Protein AF-A0A0R2V0U7-F1 (afdb_monomer_lite)

Secondary structure (DSSP, 8-state):
-HHHHHHHHTT---HHHHHHHHHHHHHHHHHHHHHHHHHHHHHH---PPP----PPPHHHHHHHHHHHHHHHHHH---TTS-HHHHHHHHHHHHHH---

Foldseek 3Di:
DVVLVVCVVVVNPDPVNVVVVVVVVVVVVVVVVVVVVVVVVVVPPDPDPDPDPPDDPPVVVVVVVVVVVVVVVLVPDPPPDDPVVVVVSVVVVVVVPDD

Structure (mmCIF, N/CA/C/O backbone):
data_AF-A0A0R2V0U7-F1
#
_entry.id   AF-A0A0R2V0U7-F1
#
loop_
_atom_site.group_PDB
_atom_site.id
_atom_site.type_symbol
_atom_site.label_atom_id
_atom_site.label_alt_id
_atom_site.label_comp_id
_atom_site.label_asym_id
_atom_site.label_entity_id
_atom_site.label_seq_id
_atom_site.pdbx_PDB_ins_code
_atom_site.Cartn_x
_atom_site.Cartn_y
_atom_site.Cartn_z
_atom_site.occupancy
_atom_site.B_iso_or_equiv
_atom_site.auth_seq_id
_atom_site.auth_comp_id
_atom_site.auth_asym_id
_atom_site.auth_atom_id
_atom_site.pdbx_PDB_model_num
ATOM 1 N N . MET A 1 1 ? -23.209 -8.519 23.683 1.00 61.59 1 MET A N 1
ATOM 2 C CA . MET A 1 1 ? -23.481 -7.194 24.269 1.00 61.59 1 MET A CA 1
ATOM 3 C C . MET A 1 1 ? -24.579 -7.302 25.326 1.00 61.59 1 MET A C 1
ATOM 5 O O . MET A 1 1 ? -24.364 -6.851 26.437 1.00 61.59 1 MET A O 1
ATOM 9 N N . ASP A 1 2 ? -25.665 -8.029 25.067 1.00 78.31 2 ASP A N 1
ATOM 10 C CA . ASP A 1 2 ? -26.830 -8.116 25.974 1.00 78.31 2 ASP A CA 1
ATOM 11 C C . ASP A 1 2 ? -26.489 -8.518 27.423 1.00 78.31 2 ASP A C 1
ATOM 13 O O . ASP A 1 2 ? -26.929 -7.885 28.376 1.00 78.31 2 ASP A O 1
ATOM 17 N N . LYS A 1 3 ? -25.610 -9.513 27.610 1.00 80.19 3 LYS A N 1
ATOM 18 C CA . LYS A 1 3 ? -25.206 -9.970 28.954 1.00 80.19 3 LYS A CA 1
ATOM 19 C C . LYS A 1 3 ? -24.405 -8.932 29.744 1.00 80.19 3 LYS A C 1
ATOM 21 O O . LYS A 1 3 ? -24.506 -8.885 30.960 1.00 80.19 3 LYS A O 1
ATOM 26 N N . THR A 1 4 ? -23.576 -8.124 29.080 1.00 80.19 4 THR A N 1
ATOM 27 C CA . THR A 1 4 ? -22.809 -7.073 29.770 1.00 80.19 4 THR A CA 1
ATOM 28 C C . THR A 1 4 ? -23.709 -5.919 30.192 1.00 80.19 4 THR A C 1
ATOM 30 O O . THR A 1 4 ? -23.509 -5.377 31.271 1.00 80.19 4 THR A O 1
ATOM 33 N N . GLU A 1 5 ? -24.720 -5.572 29.392 1.00 79.50 5 GLU A N 1
ATOM 34 C CA . GLU A 1 5 ? -25.703 -4.544 29.758 1.00 79.50 5 GLU A CA 1
ATOM 35 C C . GLU A 1 5 ? -26.570 -4.988 30.937 1.00 79.50 5 GLU A C 1
ATOM 37 O O . GLU A 1 5 ? -26.718 -4.240 31.902 1.00 79.50 5 GLU A O 1
ATOM 42 N N . GLU A 1 6 ? -27.068 -6.226 30.914 1.00 84.25 6 GLU A N 1
ATOM 43 C CA . GLU A 1 6 ? -27.859 -6.789 32.012 1.00 84.25 6 GLU A CA 1
ATOM 44 C C . GLU A 1 6 ? -27.066 -6.835 33.330 1.00 84.25 6 GLU A C 1
ATOM 46 O O . GLU A 1 6 ? -27.583 -6.477 34.393 1.00 84.25 6 GLU A O 1
ATOM 51 N N . ASP A 1 7 ? -25.786 -7.210 33.271 1.00 83.25 7 ASP A N 1
ATOM 52 C CA . ASP A 1 7 ? -24.909 -7.241 34.442 1.00 83.25 7 ASP A CA 1
ATOM 53 C C . ASP A 1 7 ? -24.620 -5.830 34.992 1.00 83.25 7 ASP A C 1
ATOM 55 O O . ASP A 1 7 ? -24.637 -5.625 36.210 1.00 83.25 7 ASP A O 1
ATOM 59 N N . ILE A 1 8 ? -24.413 -4.836 34.119 1.00 82.62 8 ILE A N 1
ATOM 60 C CA . ILE A 1 8 ? -24.157 -3.439 34.511 1.00 82.62 8 ILE A CA 1
ATOM 61 C C . ILE A 1 8 ? -25.401 -2.805 35.140 1.00 82.62 8 ILE A C 1
ATOM 63 O O . ILE A 1 8 ? -25.296 -2.169 36.192 1.00 82.62 8 ILE A O 1
ATOM 67 N N . VAL A 1 9 ? -26.582 -3.013 34.550 1.00 84.81 9 VAL A N 1
ATOM 68 C CA . VAL A 1 9 ? -27.859 -2.500 35.080 1.00 84.81 9 VAL A CA 1
ATOM 69 C C . VAL A 1 9 ? -28.132 -3.062 36.476 1.00 84.81 9 VAL A C 1
ATOM 71 O O . VAL A 1 9 ? -28.558 -2.334 37.374 1.00 84.81 9 VAL A O 1
ATOM 74 N N . ASN A 1 10 ? -27.792 -4.332 36.699 1.00 87.75 10 ASN A N 1
ATOM 75 C CA . ASN A 1 10 ? -27.916 -4.993 37.996 1.00 87.75 10 ASN A CA 1
ATOM 76 C C . ASN A 1 10 ? -26.735 -4.729 38.954 1.00 87.75 10 ASN A C 1
ATOM 78 O O . ASN A 1 10 ? -26.698 -5.307 40.042 1.00 87.75 10 ASN A O 1
ATOM 82 N N . LYS A 1 11 ? -25.774 -3.867 38.581 1.00 82.56 11 LYS A N 1
ATOM 83 C CA . LYS A 1 11 ? -24.552 -3.539 39.347 1.00 82.56 11 LYS A CA 1
ATOM 84 C C . LYS A 1 11 ? -23.694 -4.763 39.711 1.00 82.56 11 LYS A C 1
ATOM 86 O O . LYS A 1 11 ? -23.015 -4.771 40.738 1.00 82.56 11 LYS A O 1
ATOM 91 N N . ARG A 1 12 ? -23.712 -5.807 38.881 1.00 81.31 12 ARG A N 1
ATOM 92 C CA . ARG A 1 12 ? -22.956 -7.051 39.077 1.00 81.31 12 ARG A CA 1
ATOM 93 C C . ARG A 1 12 ? -21.660 -7.014 38.277 1.00 81.31 12 ARG A C 1
ATOM 95 O O . ARG A 1 12 ? -21.598 -7.498 37.153 1.00 81.31 12 ARG A O 1
ATOM 102 N N . LEU A 1 13 ? -20.603 -6.478 38.880 1.00 78.94 13 LEU A N 1
ATOM 103 C CA . LEU A 1 13 ? -19.264 -6.533 38.296 1.00 78.94 13 LEU A CA 1
ATOM 104 C C . LEU A 1 13 ? -18.587 -7.854 38.688 1.00 78.94 13 LEU A C 1
ATOM 106 O O . LEU A 1 13 ? -17.970 -7.971 39.743 1.00 78.94 13 LEU A O 1
ATOM 110 N N . THR A 1 14 ? -18.770 -8.879 37.860 1.00 86.44 14 THR A N 1
ATOM 111 C CA . THR A 1 14 ? -18.143 -10.197 38.046 1.00 86.44 14 THR A CA 1
ATOM 112 C C . THR A 1 14 ? -16.875 -10.316 37.197 1.00 86.44 14 THR A C 1
ATOM 114 O O . THR A 1 14 ? -16.726 -9.617 36.195 1.00 86.44 14 THR A O 1
ATOM 117 N N . GLU A 1 15 ? -15.964 -11.231 37.527 1.00 86.12 15 GLU A N 1
ATOM 118 C CA . GLU A 1 15 ? -14.757 -11.483 36.718 1.00 86.12 15 GLU A CA 1
ATOM 119 C C . GLU A 1 15 ? -15.092 -11.772 35.240 1.00 86.12 15 GLU A C 1
ATOM 121 O O . GLU A 1 15 ? -14.424 -11.292 34.328 1.00 86.12 15 GLU A O 1
ATOM 126 N N . ALA A 1 16 ? -16.200 -12.475 34.988 1.00 86.06 16 ALA A N 1
ATOM 127 C CA . ALA A 1 16 ? -16.685 -12.744 33.638 1.00 86.06 16 ALA A CA 1
ATOM 128 C C . ALA A 1 16 ? -17.089 -11.469 32.872 1.00 86.06 16 ALA A C 1
ATOM 130 O O . ALA A 1 16 ? -16.945 -11.425 31.651 1.00 86.06 16 ALA A O 1
ATOM 131 N N . THR A 1 17 ? -17.600 -10.440 33.560 1.00 87.00 17 THR A N 1
ATOM 132 C CA . THR A 1 17 ? -17.902 -9.141 32.931 1.00 87.00 17 THR A CA 1
ATOM 133 C C . THR A 1 17 ? -16.638 -8.379 32.571 1.00 87.00 17 THR A C 1
ATOM 135 O O . THR A 1 17 ? -16.568 -7.839 31.472 1.00 87.00 17 THR A O 1
ATOM 138 N N . LEU A 1 18 ? -15.630 -8.393 33.450 1.00 88.44 18 LEU A N 1
ATOM 139 C CA . LEU A 1 18 ? -14.335 -7.756 33.204 1.00 88.44 18 LEU A CA 1
ATOM 140 C C . LEU A 1 18 ? -13.630 -8.389 32.002 1.00 88.44 18 LEU A C 1
ATOM 142 O O . LEU A 1 18 ? -13.299 -7.674 31.063 1.00 88.44 18 LEU A O 1
ATOM 146 N N . ARG A 1 19 ? -13.538 -9.725 31.955 1.00 91.69 19 ARG A N 1
ATOM 147 C CA . ARG A 1 19 ? -12.955 -10.442 30.806 1.00 91.69 19 ARG A CA 1
ATOM 148 C C . ARG A 1 19 ? -13.673 -10.129 29.493 1.00 91.69 19 ARG A C 1
ATOM 150 O O . ARG A 1 19 ? -13.034 -9.902 28.476 1.00 91.69 19 ARG A O 1
ATOM 157 N N . ARG A 1 20 ? -15.012 -10.050 29.507 1.00 90.06 20 ARG A N 1
ATOM 158 C CA . ARG A 1 20 ? -15.778 -9.648 28.312 1.00 90.06 20 ARG A CA 1
ATOM 159 C C . ARG A 1 20 ? -15.430 -8.237 27.848 1.00 90.06 20 ARG A C 1
ATOM 161 O O . ARG A 1 20 ? -15.388 -8.008 26.645 1.00 90.06 20 ARG A O 1
ATOM 168 N N . GLN A 1 21 ? -15.224 -7.300 28.771 1.00 88.94 21 GLN A N 1
ATOM 169 C CA . GLN A 1 21 ? -14.849 -5.933 28.412 1.00 88.94 21 GLN A CA 1
ATOM 170 C C . GLN A 1 21 ? -13.416 -5.850 27.879 1.00 88.94 21 GLN A C 1
ATOM 172 O O . GLN A 1 21 ? -13.177 -5.118 26.922 1.00 88.94 21 GLN A O 1
ATOM 177 N N . GLU A 1 22 ? -12.491 -6.637 28.431 1.00 91.88 22 GLU A N 1
ATOM 178 C CA . GLU A 1 22 ? -11.132 -6.789 27.895 1.00 91.88 22 GLU A CA 1
ATOM 179 C C . GLU A 1 22 ? -11.156 -7.359 26.468 1.00 91.88 22 GLU A C 1
ATOM 181 O O . GLU A 1 22 ? -10.550 -6.780 25.571 1.00 91.88 22 GLU A O 1
ATOM 186 N N . ASP A 1 23 ? -11.939 -8.413 26.217 1.00 92.94 23 ASP A N 1
ATOM 187 C CA . ASP A 1 23 ? -12.096 -8.996 24.878 1.00 92.94 23 ASP A CA 1
ATOM 188 C C . ASP A 1 23 ? -12.692 -7.997 23.870 1.00 92.94 23 ASP A C 1
ATOM 190 O O . ASP A 1 23 ? -12.284 -7.953 22.706 1.00 92.94 23 ASP A O 1
ATOM 194 N N . ILE A 1 24 ? -13.673 -7.190 24.297 1.00 93.44 24 ILE A N 1
ATOM 195 C CA . ILE A 1 24 ? -14.273 -6.141 23.460 1.00 93.44 24 ILE A CA 1
ATOM 196 C C . ILE A 1 24 ? -13.229 -5.074 23.124 1.00 93.44 24 ILE A C 1
ATOM 198 O O . ILE A 1 24 ? -13.12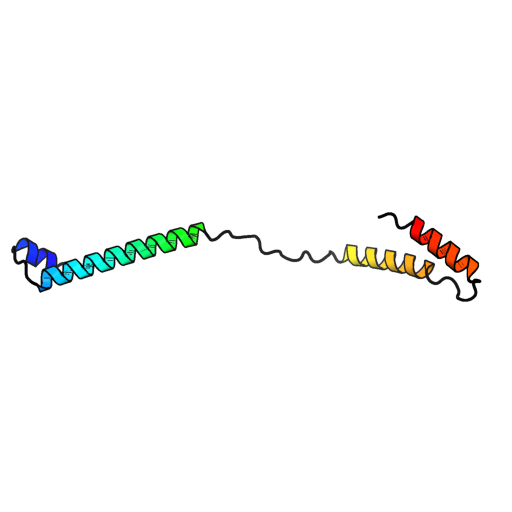1 -4.685 21.963 1.00 93.44 24 ILE A O 1
ATOM 202 N N . LEU A 1 25 ? -12.451 -4.626 24.112 1.00 93.94 25 LEU A N 1
ATOM 203 C CA . LEU A 1 25 ? -11.368 -3.663 23.913 1.00 93.94 25 LEU A CA 1
ATOM 204 C C . LEU A 1 25 ? -10.326 -4.181 22.922 1.00 93.94 25 LEU A C 1
ATOM 206 O O . LEU A 1 25 ? -9.984 -3.462 21.986 1.00 93.94 25 LEU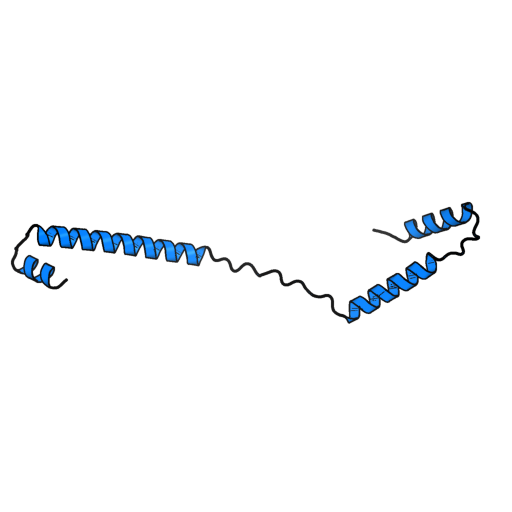 A O 1
ATOM 210 N N . THR A 1 26 ? -9.881 -5.429 23.071 1.00 95.62 26 THR A N 1
ATOM 211 C CA . THR A 1 26 ? -8.921 -6.045 22.145 1.00 95.62 26 THR A CA 1
ATOM 212 C C . THR A 1 26 ? -9.467 -6.073 20.720 1.00 95.62 26 THR A C 1
ATOM 214 O O . THR A 1 26 ? -8.799 -5.609 19.800 1.00 95.62 26 THR A O 1
ATOM 217 N N . ARG A 1 27 ? -10.718 -6.509 20.522 1.00 94.50 27 ARG A N 1
ATOM 218 C CA . ARG A 1 27 ? -11.342 -6.523 19.185 1.00 94.50 27 ARG A CA 1
ATOM 219 C C . ARG A 1 27 ? -11.504 -5.131 18.583 1.00 94.50 27 ARG A C 1
ATOM 221 O O . ARG A 1 27 ? -11.393 -4.975 17.370 1.00 94.50 27 ARG A O 1
ATOM 228 N N . LEU A 1 28 ? -11.802 -4.123 19.405 1.00 95.88 28 LEU A N 1
ATOM 229 C CA . LEU A 1 28 ? -11.879 -2.736 18.945 1.00 95.88 28 LEU A CA 1
ATOM 230 C C . L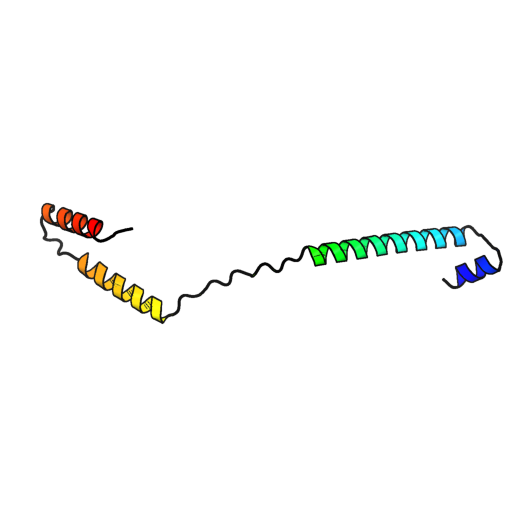EU A 1 28 ? -10.504 -2.238 18.488 1.00 95.88 28 LEU A C 1
ATOM 232 O O . LEU A 1 28 ? -10.418 -1.614 17.434 1.00 95.88 28 LEU A O 1
ATOM 236 N N . LEU A 1 29 ? -9.439 -2.553 19.226 1.00 96.62 29 LEU A N 1
ATOM 237 C CA . LEU A 1 29 ? -8.070 -2.205 18.841 1.00 96.62 29 LEU A CA 1
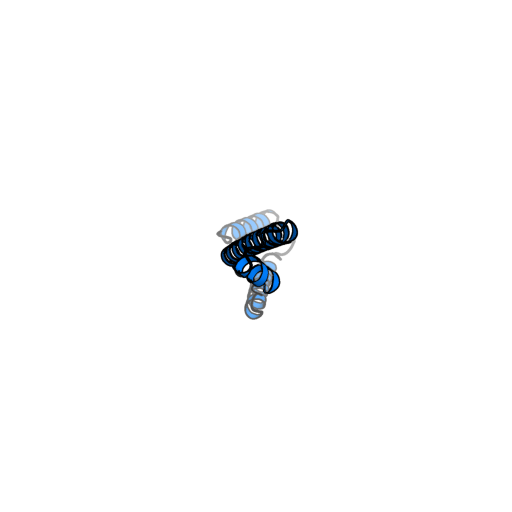ATOM 238 C C . LEU A 1 29 ? -7.663 -2.889 17.528 1.00 96.62 29 LEU A C 1
ATOM 240 O O . LEU A 1 29 ? -7.261 -2.198 16.594 1.00 96.62 29 LEU A O 1
ATOM 244 N N . GLU A 1 30 ? -7.880 -4.199 17.400 1.00 94.94 30 GLU A N 1
ATOM 245 C CA . GLU A 1 30 ? -7.627 -4.951 16.159 1.00 94.94 30 GLU A CA 1
ATOM 246 C C . GLU A 1 30 ? -8.385 -4.355 14.961 1.00 94.94 30 GLU A C 1
ATOM 248 O O . GLU A 1 30 ? -7.830 -4.191 13.874 1.00 94.94 30 GLU A O 1
ATOM 253 N N . ALA A 1 31 ? -9.652 -3.973 15.155 1.00 95.44 31 ALA A N 1
ATOM 254 C CA . ALA A 1 31 ? -10.444 -3.335 14.109 1.00 95.44 31 ALA A CA 1
ATOM 255 C C . ALA A 1 31 ? -9.858 -1.976 13.688 1.00 95.44 31 ALA A C 1
ATOM 257 O O . ALA A 1 31 ? -9.818 -1.675 12.493 1.00 95.44 31 ALA A O 1
ATOM 258 N N . THR A 1 32 ? -9.377 -1.167 14.640 1.00 92.38 32 THR A N 1
ATOM 259 C CA . THR A 1 32 ? -8.747 0.128 14.331 1.00 92.38 32 THR A CA 1
ATOM 260 C C . THR A 1 32 ? -7.425 -0.023 13.583 1.00 92.38 32 THR A C 1
ATOM 262 O O . THR A 1 32 ? -7.160 0.744 12.655 1.00 92.38 32 THR A O 1
ATOM 265 N N . GLU A 1 33 ? -6.615 -1.023 13.937 1.00 93.94 33 GLU A N 1
ATOM 266 C CA . GLU A 1 33 ? -5.373 -1.338 13.231 1.00 93.94 33 GLU A CA 1
ATOM 267 C C . GLU A 1 33 ? -5.664 -1.800 11.802 1.00 93.94 33 GLU A C 1
ATOM 269 O O . GLU A 1 33 ? -5.133 -1.218 10.855 1.00 93.94 33 GLU A O 1
ATOM 274 N N . ALA A 1 34 ? -6.603 -2.733 11.627 1.00 91.88 34 ALA A N 1
ATOM 275 C CA . ALA A 1 34 ? -7.013 -3.211 10.309 1.00 91.88 34 ALA A CA 1
ATOM 276 C C . ALA A 1 34 ? -7.581 -2.088 9.422 1.00 91.88 34 ALA A C 1
ATOM 278 O O . ALA A 1 34 ? -7.331 -2.048 8.215 1.00 91.88 34 ALA A O 1
ATOM 279 N N . GLU A 1 35 ? -8.347 -1.149 9.984 1.00 89.88 35 GLU A N 1
ATOM 280 C CA . GLU A 1 35 ? -8.851 0.001 9.227 1.00 89.88 35 GLU A CA 1
ATOM 281 C C . GLU A 1 35 ? -7.717 0.951 8.811 1.00 89.88 35 GLU A C 1
ATOM 283 O O . GLU A 1 35 ? -7.721 1.483 7.696 1.00 89.88 35 GLU A O 1
ATOM 288 N N . ARG A 1 36 ? -6.723 1.142 9.683 1.00 87.94 36 ARG A N 1
ATOM 289 C CA . ARG A 1 36 ? -5.540 1.962 9.412 1.00 87.94 36 ARG A CA 1
ATOM 290 C C . ARG A 1 36 ? -4.638 1.335 8.345 1.00 87.94 36 ARG A C 1
ATOM 292 O O . ARG A 1 36 ? -4.137 2.070 7.493 1.00 87.94 36 ARG A O 1
ATOM 299 N N . GLU A 1 37 ? -4.434 0.022 8.378 1.00 85.56 37 GLU A N 1
ATOM 300 C CA . GLU A 1 37 ? -3.701 -0.721 7.344 1.00 85.56 37 GLU A CA 1
ATOM 301 C C . GLU A 1 37 ? -4.415 -0.615 5.996 1.00 85.56 37 GLU A C 1
ATOM 303 O O . GLU A 1 37 ? -3.826 -0.156 5.022 1.00 85.56 37 GLU A O 1
ATOM 308 N N . ARG A 1 38 ? -5.729 -0.877 5.961 1.00 80.19 38 ARG A N 1
ATOM 309 C CA . ARG A 1 38 ? -6.538 -0.736 4.738 1.00 80.19 38 ARG A CA 1
ATOM 310 C C . ARG A 1 38 ? -6.498 0.671 4.142 1.00 80.19 38 ARG A C 1
ATOM 312 O O . ARG A 1 38 ? -6.585 0.808 2.923 1.00 80.19 38 ARG A O 1
ATOM 319 N N . LYS A 1 39 ? -6.436 1.721 4.969 1.00 77.31 39 LYS A N 1
ATOM 320 C CA . LYS A 1 39 ? -6.283 3.107 4.491 1.00 77.31 39 LYS A CA 1
ATOM 321 C C . LYS A 1 39 ? -4.900 3.336 3.883 1.00 77.31 39 LYS A C 1
ATOM 323 O O . LYS A 1 39 ? -4.822 3.884 2.791 1.00 77.31 39 LYS A O 1
ATOM 328 N N . GLN A 1 40 ? -3.840 2.869 4.542 1.00 75.19 40 GLN A N 1
ATOM 329 C CA . GLN A 1 40 ? -2.471 2.987 4.030 1.00 75.19 40 GLN A CA 1
ATOM 330 C C . GLN A 1 40 ? -2.257 2.213 2.725 1.00 75.19 40 GLN A C 1
ATOM 332 O O . GLN A 1 40 ? -1.626 2.749 1.817 1.00 75.19 40 GLN A O 1
ATOM 337 N N . ASP A 1 41 ? -2.812 1.005 2.598 1.00 70.81 41 ASP A N 1
ATOM 338 C CA . ASP A 1 41 ? -2.733 0.217 1.362 1.00 70.81 41 ASP A CA 1
ATOM 339 C C . ASP A 1 41 ? -3.418 0.941 0.199 1.00 70.81 41 ASP A C 1
ATOM 341 O O . ASP A 1 41 ? -2.825 1.120 -0.862 1.00 70.81 41 ASP A O 1
ATOM 345 N N . LYS A 1 42 ? -4.631 1.466 0.420 1.00 66.62 42 LYS A N 1
ATOM 346 C CA . LYS A 1 42 ? -5.355 2.248 -0.596 1.00 66.62 42 LYS A CA 1
ATOM 347 C C . LYS A 1 42 ? -4.639 3.542 -0.985 1.00 66.62 42 LYS A C 1
ATOM 349 O O . LYS A 1 42 ? -4.737 3.958 -2.134 1.00 66.62 42 LYS A O 1
ATOM 354 N N . GLU A 1 43 ? -3.942 4.189 -0.053 1.00 65.69 43 GLU A N 1
ATOM 355 C CA . GLU A 1 43 ? -3.140 5.385 -0.341 1.00 65.69 43 GLU A CA 1
ATOM 356 C C . GLU A 1 43 ? -1.828 5.057 -1.081 1.00 65.69 43 GLU A C 1
ATOM 358 O O . GLU A 1 43 ? -1.327 5.902 -1.824 1.00 65.69 43 GLU A O 1
ATOM 363 N N . ARG A 1 44 ? -1.271 3.845 -0.917 1.00 61.84 44 ARG A N 1
ATOM 364 C CA . ARG A 1 44 ? -0.021 3.399 -1.567 1.00 61.84 44 ARG A CA 1
ATOM 365 C C . ARG A 1 44 ? -0.196 2.597 -2.858 1.00 61.84 44 ARG A C 1
ATOM 367 O O . ARG A 1 44 ? 0.808 2.262 -3.486 1.00 61.84 44 ARG A O 1
ATOM 374 N N . GLU A 1 45 ? -1.413 2.351 -3.325 1.00 59.75 45 GLU A N 1
ATOM 375 C CA . GLU A 1 45 ? -1.649 1.810 -4.667 1.00 59.75 45 GLU A CA 1
ATOM 376 C C . GLU A 1 45 ? -1.623 2.930 -5.722 1.00 59.75 45 GLU A C 1
ATOM 378 O O . GLU A 1 45 ? -2.643 3.385 -6.241 1.00 59.75 45 GLU A O 1
ATOM 383 N N . SER A 1 46 ? -0.419 3.386 -6.075 1.00 63.81 46 SER A N 1
ATOM 384 C CA . SER A 1 46 ? -0.228 4.127 -7.324 1.00 63.81 46 SER A CA 1
ATOM 385 C C . SER A 1 46 ? -0.393 3.146 -8.484 1.00 63.81 46 SER A C 1
ATOM 387 O O . SER A 1 46 ? 0.432 2.251 -8.665 1.00 63.81 46 SER A O 1
ATOM 389 N N . ASN A 1 47 ? -1.459 3.294 -9.275 1.00 64.62 47 ASN A N 1
ATOM 390 C CA . ASN A 1 47 ? -1.614 2.588 -10.547 1.00 64.62 47 ASN A CA 1
ATOM 391 C C . ASN A 1 47 ? -0.615 3.166 -11.561 1.00 64.62 47 ASN A C 1
ATOM 393 O O . ASN A 1 47 ? -0.988 3.920 -12.461 1.00 64.62 47 ASN A O 1
ATOM 397 N N . THR A 1 48 ? 0.672 2.859 -11.403 1.00 66.69 48 THR A N 1
ATOM 398 C CA . THR A 1 48 ? 1.670 3.142 -12.431 1.00 66.69 48 THR A CA 1
ATOM 399 C C . THR A 1 48 ? 1.254 2.415 -13.704 1.00 66.69 48 THR A C 1
ATOM 401 O O . THR A 1 48 ? 1.004 1.207 -13.707 1.00 66.69 48 THR A O 1
ATOM 404 N N . ALA A 1 49 ? 1.102 3.180 -14.787 1.00 66.19 49 ALA A N 1
ATOM 405 C CA . ALA A 1 49 ? 0.696 2.649 -16.078 1.00 66.19 49 ALA A CA 1
ATOM 406 C C . ALA A 1 49 ? 1.639 1.504 -16.472 1.00 66.19 49 ALA A C 1
ATOM 408 O O . ALA A 1 49 ? 2.853 1.689 -16.541 1.00 66.19 49 ALA A O 1
ATOM 409 N N . ARG A 1 50 ? 1.081 0.313 -16.712 1.00 69.94 50 ARG A N 1
ATOM 410 C CA . ARG A 1 50 ? 1.848 -0.816 -17.244 1.00 69.94 50 ARG A CA 1
ATOM 411 C C . ARG A 1 50 ? 2.352 -0.415 -18.627 1.00 69.94 50 ARG A C 1
ATOM 413 O O . ARG A 1 50 ? 1.540 -0.136 -19.510 1.00 69.94 50 ARG A O 1
ATOM 420 N N . GLU A 1 51 ? 3.670 -0.362 -18.800 1.00 65.69 51 GLU A N 1
ATOM 421 C CA . GLU A 1 51 ? 4.296 -0.110 -20.096 1.00 65.69 51 GLU A CA 1
ATOM 422 C C . GLU A 1 51 ? 3.838 -1.191 -21.078 1.00 65.69 51 GLU A C 1
ATOM 424 O O . GLU A 1 51 ? 4.277 -2.337 -21.036 1.00 65.69 51 GLU A O 1
ATOM 429 N N . THR A 1 52 ? 2.880 -0.841 -21.933 1.00 68.94 52 THR A N 1
ATOM 430 C CA . THR A 1 52 ? 2.478 -1.703 -23.040 1.00 68.94 52 THR A CA 1
ATOM 431 C C . THR A 1 52 ? 3.485 -1.455 -24.158 1.00 68.94 52 THR A C 1
ATOM 433 O O . THR A 1 52 ? 3.613 -0.299 -24.582 1.00 68.94 52 THR A O 1
ATOM 436 N N . PRO A 1 53 ? 4.224 -2.473 -24.634 1.00 70.00 53 PRO A N 1
ATOM 437 C CA . PRO A 1 53 ? 5.134 -2.279 -25.749 1.00 70.00 53 PRO A CA 1
ATOM 438 C C . PRO A 1 53 ? 4.311 -1.841 -26.962 1.00 70.00 53 PRO A C 1
ATOM 440 O O . PRO A 1 53 ? 3.372 -2.519 -27.376 1.00 70.00 53 PRO A O 1
ATOM 443 N N . ARG A 1 54 ? 4.630 -0.666 -27.507 1.00 67.94 54 ARG A N 1
ATOM 444 C CA . ARG A 1 54 ? 4.047 -0.210 -28.769 1.00 67.94 54 ARG A CA 1
ATOM 445 C C . ARG A 1 54 ? 4.625 -1.086 -29.873 1.00 67.94 54 ARG A C 1
ATOM 447 O O . ARG A 1 54 ? 5.786 -0.918 -30.236 1.00 67.94 54 ARG A O 1
ATOM 454 N N . GLU A 1 55 ? 3.835 -2.022 -30.382 1.00 69.50 55 GLU A N 1
ATOM 455 C CA . GLU A 1 55 ? 4.190 -2.749 -31.598 1.00 69.50 55 GLU A CA 1
ATOM 456 C C . GLU A 1 55 ? 4.306 -1.736 -32.745 1.00 69.50 55 GLU A C 1
ATOM 458 O O . GLU A 1 55 ? 3.421 -0.898 -32.949 1.00 69.50 55 GLU A O 1
ATOM 463 N N . MET A 1 56 ? 5.441 -1.751 -33.447 1.00 66.12 56 MET A N 1
ATOM 464 C CA . MET A 1 56 ? 5.666 -0.855 -34.577 1.00 66.12 56 MET A CA 1
ATOM 465 C C . MET A 1 56 ? 4.616 -1.158 -35.657 1.00 66.12 56 MET A C 1
ATOM 467 O O . MET A 1 56 ? 4.475 -2.320 -36.039 1.00 66.12 56 MET A O 1
ATOM 471 N N . PRO A 1 57 ? 3.879 -0.154 -36.169 1.00 75.00 57 PRO A N 1
ATOM 472 C CA . PRO A 1 57 ? 2.919 -0.367 -37.242 1.00 75.00 57 PRO A CA 1
ATOM 473 C C . PRO A 1 57 ? 3.567 -1.087 -38.438 1.00 75.00 57 PRO A C 1
ATOM 475 O O . PRO A 1 57 ? 4.658 -0.681 -38.853 1.00 75.00 57 PRO A O 1
ATOM 478 N N . PRO A 1 58 ? 2.897 -2.078 -39.057 1.00 69.25 58 PRO A N 1
ATOM 479 C CA . PRO A 1 58 ? 3.463 -2.865 -40.162 1.00 69.25 58 PRO A CA 1
ATOM 480 C C . PRO A 1 58 ? 3.888 -1.998 -41.361 1.00 69.25 58 PRO A C 1
ATOM 482 O O . PRO A 1 58 ? 4.841 -2.321 -42.065 1.00 69.25 58 PRO A O 1
ATOM 485 N N . ALA A 1 59 ? 3.255 -0.833 -41.542 1.00 69.44 59 ALA A N 1
ATOM 486 C CA . ALA A 1 59 ? 3.625 0.140 -42.569 1.00 69.44 59 ALA A CA 1
ATOM 487 C C . ALA A 1 59 ? 5.042 0.731 -42.392 1.00 69.44 59 ALA A C 1
ATOM 489 O O . ALA A 1 59 ? 5.692 1.079 -43.378 1.00 69.44 59 ALA A O 1
ATOM 490 N N . LEU A 1 60 ? 5.540 0.853 -41.155 1.00 71.19 60 LEU A N 1
ATOM 491 C CA . LEU A 1 60 ? 6.894 1.353 -40.892 1.00 71.19 60 LEU A CA 1
ATOM 492 C C . LEU A 1 60 ? 7.952 0.267 -41.093 1.00 71.19 60 LEU A C 1
ATOM 494 O O . LEU A 1 60 ? 9.068 0.574 -41.509 1.00 71.19 60 LEU A O 1
ATOM 498 N N . GLU A 1 61 ? 7.605 -0.995 -40.848 1.00 75.38 61 GLU A N 1
ATOM 499 C CA . GLU A 1 61 ? 8.526 -2.115 -41.031 1.00 75.38 61 GLU A CA 1
ATOM 500 C C . GLU A 1 61 ? 8.916 -2.289 -42.506 1.00 75.38 61 GLU A C 1
ATOM 502 O O . GLU A 1 61 ? 10.098 -2.433 -42.824 1.00 75.38 61 GLU A O 1
ATOM 507 N N . GLU A 1 62 ? 7.953 -2.185 -43.425 1.00 75.81 62 GLU A N 1
ATOM 508 C CA . GLU A 1 62 ? 8.222 -2.253 -44.867 1.00 75.81 62 GLU A CA 1
ATOM 509 C C . GLU A 1 62 ? 9.135 -1.120 -45.353 1.00 75.81 62 GLU A C 1
ATOM 511 O O . GLU A 1 62 ? 10.027 -1.349 -46.174 1.00 75.81 62 GLU A O 1
ATOM 516 N N . TYR A 1 63 ? 8.941 0.097 -44.839 1.00 77.19 63 TYR A N 1
ATOM 517 C CA . TYR A 1 63 ? 9.780 1.248 -45.176 1.00 77.19 63 TYR A CA 1
ATOM 518 C C . TYR A 1 63 ? 11.221 1.068 -44.677 1.00 77.19 63 TYR A C 1
ATOM 520 O O . TYR A 1 63 ? 12.172 1.315 -45.421 1.00 77.19 63 TYR A O 1
ATOM 528 N N . ILE A 1 64 ? 11.395 0.576 -43.446 1.00 79.38 64 ILE A N 1
ATOM 529 C CA . ILE A 1 64 ? 12.719 0.300 -42.871 1.00 79.38 64 ILE A CA 1
ATOM 530 C C . ILE A 1 64 ? 13.432 -0.802 -43.663 1.00 79.38 64 ILE A C 1
ATOM 532 O O . ILE A 1 64 ? 14.604 -0.637 -44.003 1.00 79.38 64 ILE A O 1
ATOM 536 N N . ARG A 1 65 ? 12.729 -1.885 -44.020 1.00 80.19 65 ARG A N 1
ATOM 537 C CA . ARG A 1 65 ? 13.294 -2.979 -44.828 1.00 80.19 65 ARG A CA 1
ATOM 538 C C . ARG A 1 65 ? 13.727 -2.511 -46.219 1.00 80.19 65 ARG A C 1
ATOM 540 O O . ARG A 1 65 ? 14.815 -2.870 -46.655 1.00 80.19 65 ARG A O 1
ATOM 547 N N . LYS A 1 66 ? 12.924 -1.683 -46.900 1.00 78.69 66 LYS A N 1
ATOM 548 C CA . LYS A 1 66 ? 13.291 -1.107 -48.210 1.00 78.69 66 LYS A CA 1
ATOM 549 C C . LYS A 1 66 ? 14.535 -0.225 -48.115 1.00 78.69 66 LYS A C 1
ATOM 551 O O . LYS A 1 66 ? 15.469 -0.418 -48.885 1.00 78.69 66 LYS A O 1
ATOM 556 N N . ARG A 1 67 ? 14.599 0.657 -47.112 1.00 78.25 67 ARG A N 1
ATOM 557 C CA . ARG A 1 67 ? 15.773 1.508 -46.866 1.00 78.25 67 ARG A CA 1
ATOM 558 C C . ARG A 1 67 ? 17.037 0.690 -46.578 1.00 78.25 67 ARG A C 1
ATOM 560 O O . ARG A 1 67 ? 18.117 1.048 -47.034 1.00 78.25 67 ARG A O 1
ATOM 567 N N . GLN A 1 68 ? 16.921 -0.398 -45.815 1.00 74.88 68 GLN A N 1
ATOM 568 C CA . GLN A 1 68 ? 18.049 -1.297 -45.547 1.00 74.88 68 GLN A CA 1
ATOM 569 C C . GLN A 1 68 ? 18.509 -2.024 -46.814 1.00 74.88 68 GLN A C 1
ATOM 571 O O . GLN A 1 68 ? 19.703 -2.035 -47.093 1.00 74.88 68 GLN A O 1
ATOM 576 N N . ALA A 1 69 ? 17.579 -2.545 -47.618 1.00 77.69 69 ALA A N 1
ATOM 577 C CA . ALA A 1 69 ? 17.898 -3.211 -48.880 1.00 77.69 69 ALA A CA 1
ATOM 578 C C . ALA A 1 69 ? 18.582 -2.272 -49.892 1.00 77.69 69 ALA A C 1
ATOM 580 O O . ALA A 1 69 ? 19.516 -2.685 -50.576 1.00 77.69 69 ALA A O 1
ATOM 581 N N . GLU A 1 70 ? 18.162 -1.005 -49.959 1.00 70.50 70 GLU A N 1
ATOM 582 C CA . GLU A 1 70 ? 18.824 0.022 -50.772 1.00 70.50 70 GLU A CA 1
ATOM 583 C C . GLU A 1 70 ? 20.273 0.240 -50.318 1.00 70.50 70 GLU A C 1
ATOM 585 O O . GLU A 1 70 ? 21.186 0.212 -51.138 1.00 70.50 70 GLU A O 1
ATOM 590 N N . LEU A 1 71 ? 20.508 0.384 -49.009 1.00 67.00 71 LEU A N 1
ATOM 591 C CA . LEU A 1 71 ? 21.856 0.536 -48.454 1.00 67.00 71 LEU A CA 1
ATOM 592 C C . LEU A 1 71 ? 22.729 -0.706 -48.668 1.00 67.00 71 LEU A C 1
ATOM 594 O O . LEU A 1 71 ? 23.918 -0.572 -48.950 1.00 67.00 71 LEU A O 1
ATOM 598 N N . ASP A 1 72 ? 22.166 -1.905 -48.545 1.00 68.00 72 ASP A N 1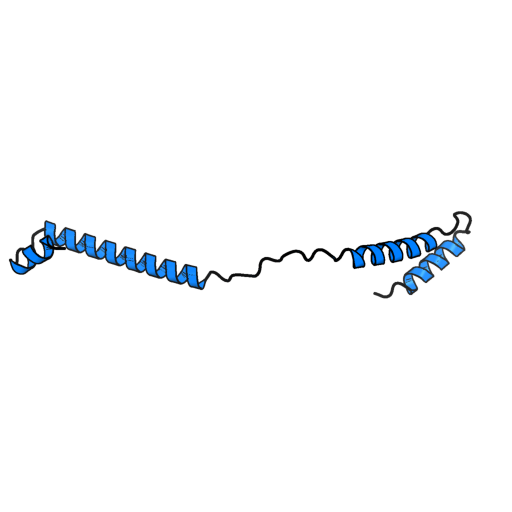
ATOM 599 C CA . ASP A 1 72 ? 22.909 -3.151 -48.720 1.00 68.00 72 ASP A CA 1
ATOM 600 C C . ASP A 1 72 ? 23.300 -3.382 -50.184 1.00 68.00 72 ASP A C 1
ATOM 602 O O . ASP A 1 72 ? 24.421 -3.817 -50.447 1.00 68.00 72 ASP A O 1
ATOM 606 N N . LEU A 1 73 ? 22.459 -2.981 -51.144 1.00 66.00 73 LEU A N 1
ATOM 607 C CA . LEU A 1 73 ? 22.826 -2.968 -52.562 1.00 66.00 73 LEU A CA 1
ATOM 608 C C . LEU A 1 73 ? 24.058 -2.083 -52.812 1.00 66.00 73 LEU A C 1
ATOM 610 O O . LEU A 1 73 ? 24.972 -2.482 -53.535 1.00 66.00 73 LEU A O 1
ATOM 614 N N . TYR A 1 74 ? 24.140 -0.921 -52.158 1.00 62.09 74 TYR A N 1
ATOM 615 C CA . TYR A 1 74 ? 25.322 -0.063 -52.248 1.00 62.09 74 TYR A CA 1
ATOM 616 C C . TYR A 1 74 ? 26.558 -0.631 -51.529 1.00 62.09 74 TYR A C 1
ATOM 618 O O . TYR A 1 74 ? 27.676 -0.312 -51.927 1.00 62.09 74 TYR A O 1
ATOM 626 N N . LYS A 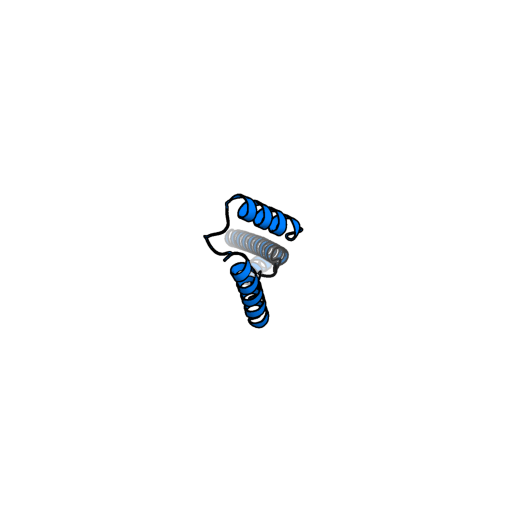1 75 ? 26.391 -1.490 -50.512 1.00 61.41 75 LYS A N 1
ATOM 627 C CA . LYS A 1 75 ? 27.506 -2.220 -49.875 1.00 61.41 75 LYS A CA 1
ATOM 628 C C . LYS A 1 75 ? 28.031 -3.368 -50.737 1.00 61.41 75 LYS A C 1
ATOM 630 O O . LYS A 1 75 ? 29.199 -3.721 -50.603 1.00 61.41 75 LYS A O 1
ATOM 635 N N . THR A 1 76 ? 27.218 -3.934 -51.634 1.00 62.75 76 THR A N 1
ATOM 636 C CA . THR A 1 76 ? 27.630 -5.006 -52.567 1.00 62.75 76 THR A CA 1
ATOM 637 C C . THR A 1 76 ? 28.501 -4.514 -53.730 1.00 62.75 76 THR A C 1
ATOM 639 O O . THR A 1 76 ? 28.363 -4.964 -54.868 1.00 62.75 76 THR A O 1
ATOM 642 N N . VAL A 1 77 ? 29.427 -3.588 -53.466 1.00 59.91 77 VAL A N 1
ATOM 643 C CA . VAL A 1 77 ? 30.428 -3.179 -54.454 1.00 59.91 77 VAL A CA 1
ATOM 644 C C . VAL A 1 77 ? 31.238 -4.409 -54.865 1.00 59.91 77 VAL A C 1
ATOM 646 O O . VAL A 1 77 ? 31.649 -5.206 -54.021 1.00 59.91 77 VAL A O 1
ATOM 649 N N . ALA A 1 78 ? 31.421 -4.578 -56.176 1.00 60.09 78 ALA A N 1
ATOM 650 C CA . ALA A 1 78 ? 32.030 -5.761 -56.763 1.00 60.09 78 ALA A CA 1
ATOM 651 C C . ALA A 1 78 ? 33.379 -6.110 -56.089 1.00 60.09 78 ALA A C 1
ATOM 653 O O . ALA A 1 78 ? 34.225 -5.224 -55.929 1.00 60.09 78 ALA A O 1
ATOM 654 N N . PRO A 1 79 ? 33.629 -7.394 -55.761 1.00 58.34 79 PRO A N 1
ATOM 655 C CA . PRO A 1 79 ? 34.850 -7.854 -55.087 1.00 58.34 79 PRO A CA 1
ATOM 656 C C . PRO A 1 79 ? 36.144 -7.698 -55.915 1.00 58.34 79 PRO A C 1
ATOM 658 O O . PRO A 1 79 ? 37.207 -8.139 -55.489 1.00 58.34 79 PRO A O 1
ATOM 661 N N . GLU A 1 80 ? 36.085 -7.050 -57.080 1.00 58.56 80 GLU A N 1
ATOM 662 C CA . GLU A 1 80 ? 37.230 -6.767 -57.954 1.00 58.56 80 GLU A CA 1
ATOM 663 C C . GLU A 1 80 ? 37.845 -5.372 -57.735 1.00 58.56 80 GLU A C 1
ATOM 665 O O . GLU A 1 80 ? 38.867 -5.033 -58.339 1.00 58.56 80 GLU A O 1
ATOM 670 N N . LEU A 1 81 ? 37.252 -4.532 -56.879 1.00 58.34 81 LEU A N 1
ATOM 671 C CA . LEU A 1 81 ? 37.759 -3.180 -56.655 1.00 58.34 81 LEU A CA 1
ATOM 672 C C . LEU A 1 81 ? 39.051 -3.218 -55.822 1.00 58.34 81 LEU A C 1
ATOM 674 O O . LEU A 1 81 ? 39.063 -3.747 -54.709 1.00 58.34 81 LEU A O 1
ATOM 678 N N . LYS A 1 82 ? 40.145 -2.640 -56.350 1.00 64.06 82 LYS A N 1
ATOM 679 C CA . LYS A 1 82 ? 41.440 -2.544 -55.645 1.00 64.06 82 LYS A CA 1
ATOM 680 C C . LYS A 1 82 ? 41.238 -1.973 -54.226 1.00 64.06 82 LYS A C 1
ATOM 682 O O . LYS A 1 82 ? 40.454 -1.031 -54.095 1.00 64.06 82 LYS A O 1
ATOM 687 N N . PRO A 1 83 ? 41.989 -2.435 -53.200 1.00 68.38 83 PRO A N 1
ATOM 688 C CA . PRO A 1 83 ? 41.799 -2.034 -51.795 1.00 68.38 83 PRO A CA 1
ATOM 689 C C . PRO A 1 83 ? 41.716 -0.517 -51.566 1.00 68.38 83 PRO A C 1
ATOM 691 O O . PRO A 1 83 ? 40.986 -0.044 -50.704 1.00 68.38 83 PRO A O 1
ATOM 694 N N . PHE A 1 84 ? 42.419 0.257 -52.397 1.00 65.25 84 PHE A N 1
ATOM 695 C CA . PHE A 1 84 ? 42.376 1.718 -52.398 1.00 65.25 84 PHE A CA 1
ATOM 696 C C . PHE A 1 84 ? 40.956 2.297 -52.522 1.00 65.25 84 PHE A C 1
ATOM 698 O O . PHE A 1 84 ? 40.596 3.216 -51.794 1.00 65.25 84 PHE A O 1
ATOM 705 N N . TYR A 1 85 ? 40.136 1.755 -53.421 1.00 66.81 85 TYR A N 1
ATOM 706 C CA . TYR A 1 85 ? 38.790 2.270 -53.659 1.00 66.81 85 TYR A CA 1
ATOM 707 C C . TYR A 1 85 ? 37.776 1.765 -52.628 1.00 66.81 85 TYR A C 1
ATOM 709 O O . TYR A 1 85 ? 36.784 2.443 -52.387 1.00 66.81 85 TYR A O 1
ATOM 717 N N . GLN A 1 86 ? 38.038 0.620 -51.987 1.00 66.31 86 GLN A N 1
ATOM 718 C CA . GLN A 1 86 ? 37.227 0.131 -50.866 1.00 66.31 86 GLN A CA 1
ATOM 719 C C . GLN A 1 86 ? 37.296 1.114 -49.689 1.00 66.31 86 GLN A C 1
ATOM 721 O O . GLN A 1 86 ? 36.262 1.538 -49.182 1.00 66.31 86 GLN A O 1
ATOM 726 N N . ASN A 1 87 ? 38.505 1.575 -49.344 1.00 71.62 87 ASN A N 1
ATOM 727 C CA . ASN A 1 87 ? 38.711 2.565 -48.282 1.00 71.62 87 ASN A CA 1
ATOM 728 C C . ASN A 1 87 ? 37.994 3.894 -48.567 1.00 71.62 87 ASN A C 1
ATOM 730 O O . ASN A 1 87 ? 37.408 4.485 -47.667 1.00 71.62 87 ASN A O 1
ATOM 734 N N . LEU A 1 88 ? 38.006 4.348 -49.824 1.00 71.75 88 LEU A N 1
ATOM 735 C CA . LEU A 1 88 ? 37.370 5.607 -50.225 1.00 71.75 88 LEU A CA 1
ATOM 736 C C . LEU A 1 88 ? 35.839 5.526 -50.113 1.00 71.75 88 LEU A C 1
ATOM 738 O O . LEU A 1 88 ? 35.187 6.471 -49.673 1.00 71.75 88 LEU A O 1
ATOM 742 N N . VAL A 1 89 ? 35.266 4.371 -50.461 1.00 68.50 89 VAL A N 1
ATOM 743 C CA . VAL A 1 89 ? 33.834 4.097 -50.302 1.00 68.50 89 VAL A CA 1
ATOM 744 C C . VAL A 1 89 ? 33.451 4.010 -48.820 1.00 68.50 89 VAL A C 1
ATOM 746 O O . VAL A 1 89 ? 32.450 4.604 -48.422 1.00 68.50 89 VAL A O 1
ATOM 749 N N . GLU A 1 90 ? 34.250 3.341 -47.983 1.00 71.44 90 GLU A N 1
ATOM 750 C CA . GLU A 1 90 ? 34.029 3.308 -46.529 1.00 71.44 90 GLU A CA 1
ATOM 751 C C . GLU A 1 90 ? 34.069 4.704 -45.895 1.00 71.44 90 GLU A C 1
ATOM 753 O O . GLU A 1 90 ? 33.215 5.036 -45.070 1.00 71.44 90 GLU A O 1
ATOM 758 N N . GLU A 1 91 ? 35.038 5.531 -46.280 1.00 75.75 91 GLU A N 1
ATOM 759 C CA . GLU A 1 91 ? 35.177 6.903 -45.789 1.00 75.75 91 GLU A CA 1
ATOM 760 C C . GLU A 1 91 ? 33.981 7.771 -46.210 1.00 75.75 91 GLU A C 1
ATOM 762 O O . GLU A 1 91 ? 33.403 8.486 -45.387 1.00 75.75 91 GLU A O 1
ATOM 767 N N . TYR A 1 92 ? 33.526 7.626 -47.459 1.00 74.44 92 TYR A N 1
ATOM 768 C CA . TYR A 1 92 ? 32.321 8.288 -47.953 1.00 74.44 92 TYR A CA 1
ATOM 769 C C . TYR A 1 92 ? 31.068 7.863 -47.173 1.00 74.44 92 TYR A C 1
ATOM 771 O O . TYR A 1 92 ? 30.309 8.726 -46.728 1.00 74.44 92 TYR A O 1
ATOM 779 N N . PHE A 1 93 ? 30.873 6.567 -46.909 1.00 68.88 93 PHE A N 1
ATOM 780 C CA . PHE A 1 93 ? 29.734 6.104 -46.108 1.00 68.88 93 PHE A CA 1
ATOM 781 C C . PHE A 1 93 ? 29.773 6.608 -44.664 1.00 68.88 93 PHE A C 1
ATOM 783 O O . PHE A 1 93 ? 28.735 7.033 -44.155 1.00 68.88 93 PHE A O 1
ATOM 790 N N . ARG A 1 94 ? 30.951 6.640 -44.025 1.00 70.62 94 ARG A N 1
ATOM 791 C CA . ARG A 1 94 ? 31.111 7.231 -42.683 1.00 70.62 94 ARG A CA 1
ATOM 792 C C . ARG A 1 94 ? 30.754 8.715 -42.654 1.00 70.62 94 ARG A C 1
ATOM 794 O O . ARG A 1 94 ? 30.230 9.183 -41.650 1.00 70.62 94 ARG A O 1
ATOM 801 N N . SER A 1 95 ? 31.017 9.446 -43.739 1.00 71.75 95 SER A N 1
ATOM 802 C CA . SER A 1 95 ? 30.696 10.876 -43.835 1.00 71.75 95 SER A CA 1
ATOM 803 C C . SER A 1 95 ? 29.196 11.159 -44.005 1.00 71.75 95 SER A C 1
ATOM 805 O O . SER A 1 95 ? 28.717 12.207 -43.577 1.00 71.75 95 SER A O 1
ATOM 807 N N . ILE A 1 96 ? 28.444 10.225 -44.599 1.00 69.19 96 ILE A N 1
ATOM 808 C CA . ILE A 1 96 ? 26.996 10.361 -44.834 1.00 69.19 96 ILE A CA 1
ATOM 809 C C . ILE A 1 96 ? 26.186 9.916 -43.617 1.00 69.19 96 ILE A C 1
ATOM 811 O O . ILE A 1 96 ? 25.103 10.451 -43.372 1.00 69.19 96 ILE A O 1
ATOM 815 N N . SER A 1 97 ? 26.695 8.966 -42.830 1.00 53.12 97 SER A N 1
ATOM 816 C CA . SER A 1 97 ? 26.114 8.627 -41.532 1.00 53.12 97 SER A CA 1
ATOM 817 C C . SER A 1 97 ? 26.443 9.715 -40.504 1.00 53.12 97 SER A C 1
ATOM 819 O O . SER A 1 97 ? 27.297 9.529 -39.640 1.00 53.12 97 SER A O 1
ATOM 821 N N . PHE A 1 98 ? 25.785 10.869 -40.611 1.00 56.56 98 PHE A N 1
ATOM 822 C CA . PHE A 1 98 ? 25.710 11.821 -39.507 1.00 56.56 98 PHE A CA 1
ATOM 823 C C . PHE A 1 98 ? 24.869 11.214 -38.374 1.00 56.56 98 PHE A C 1
ATOM 825 O O . PHE A 1 98 ? 23.848 10.569 -38.627 1.00 56.56 98 PHE A O 1
ATOM 832 N N . GLN A 1 99 ? 25.372 11.393 -37.152 1.00 46.41 99 GLN A N 1
ATOM 833 C CA . GLN A 1 99 ? 24.768 11.000 -35.877 1.00 46.41 99 GLN A CA 1
ATOM 834 C C . GLN A 1 99 ? 23.364 11.583 -35.680 1.00 46.41 99 GLN A C 1
ATOM 836 O O . GLN A 1 99 ? 23.143 12.740 -36.107 1.00 46.41 99 GLN A O 1
#

Radius of gyration: 40.32 Å; chains: 1; bounding box: 70×25×97 Å

Sequence (99 aa):
MDKTEEDIVNKRLTEATLRRQEDILTRLLEATEAERERKQDKERESNTARETPREMPPALEEYIRKRQAELDLYKTVAPELKPFYQNLVEEYFRSISFQ

pLDDT: mean 75.45, std 11.55, range [46.41, 96.62]